Protein AF-A0A538FEA2-F1 (afdb_monomer_lite)

Radius of gyration: 13.58 Å; chains: 1; bounding box: 37×23×34 Å

Sequence (120 aa):
MRNVMACPDAGVGLEEPFDCRPDAEAVSTAILARSAELNCQLPSRINFAFGGCPACRAHARINDGGFESRMVDGRAGYRLWAGGSLGTVPVLAIELADFLPRAGAVAAAEALVEVFVTHG

Structure (mmCIF, N/CA/C/O backbone):
data_AF-A0A538FEA2-F1
#
_entry.id   AF-A0A538FEA2-F1
#
loop_
_atom_site.group_PDB
_atom_site.id
_atom_site.type_symbol
_atom_site.label_atom_id
_atom_site.label_alt_id
_atom_site.label_comp_id
_atom_site.label_asym_id
_atom_site.label_entity_id
_atom_site.label_seq_id
_atom_site.pdbx_PDB_ins_code
_atom_site.Cartn_x
_atom_site.Cartn_y
_atom_site.Cartn_z
_atom_site.occupancy
_atom_site.B_iso_or_equiv
_atom_site.auth_seq_id
_atom_site.auth_comp_id
_atom_site.auth_asym_id
_atom_site.auth_atom_id
_atom_site.pdbx_PDB_model_num
ATOM 1 N N . MET A 1 1 ? 12.076 3.612 -6.407 1.00 71.19 1 MET A N 1
ATOM 2 C CA . MET A 1 1 ? 10.727 3.539 -5.777 1.00 71.19 1 MET A CA 1
ATOM 3 C C . MET A 1 1 ? 10.230 4.928 -5.396 1.00 71.19 1 MET A C 1
ATOM 5 O O . MET A 1 1 ? 11.041 5.849 -5.378 1.00 71.19 1 MET A O 1
ATOM 9 N N . ARG A 1 2 ? 8.926 5.106 -5.142 1.00 82.31 2 ARG A N 1
ATOM 10 C CA . ARG A 1 2 ? 8.335 6.383 -4.696 1.00 82.31 2 ARG A CA 1
ATOM 11 C C . ARG A 1 2 ? 7.775 6.299 -3.278 1.00 82.31 2 ARG A C 1
ATOM 13 O O . ARG A 1 2 ? 7.790 5.238 -2.665 1.00 82.31 2 ARG A O 1
ATOM 20 N N . ASN A 1 3 ? 7.330 7.447 -2.767 1.00 88.12 3 ASN A N 1
ATOM 21 C CA . ASN A 1 3 ? 6.692 7.552 -1.461 1.00 88.12 3 ASN A CA 1
ATOM 22 C C . ASN A 1 3 ? 5.485 6.606 -1.353 1.00 88.12 3 ASN A C 1
ATOM 24 O O . ASN A 1 3 ? 4.714 6.476 -2.306 1.00 88.12 3 ASN A O 1
ATOM 28 N N . VAL A 1 4 ? 5.303 6.006 -0.178 1.00 94.44 4 VAL A N 1
ATOM 29 C CA . VAL A 1 4 ? 4.083 5.274 0.168 1.00 94.44 4 VAL A CA 1
ATOM 30 C C . VAL A 1 4 ? 3.064 6.297 0.658 1.00 94.44 4 VAL A C 1
ATOM 32 O O . VAL A 1 4 ? 3.271 6.957 1.674 1.00 94.44 4 VAL A O 1
ATOM 35 N N . MET A 1 5 ? 1.983 6.484 -0.095 1.00 94.62 5 MET A N 1
ATOM 36 C CA . MET A 1 5 ? 0.945 7.447 0.263 1.00 94.62 5 MET A CA 1
ATOM 37 C C . MET A 1 5 ? -0.001 6.858 1.305 1.00 94.62 5 MET A C 1
ATOM 39 O O . MET A 1 5 ? -0.392 5.697 1.207 1.00 94.62 5 MET A O 1
ATOM 43 N N . ALA A 1 6 ? -0.421 7.687 2.254 1.00 94.56 6 ALA A N 1
ATOM 44 C CA . ALA A 1 6 ? -1.462 7.374 3.223 1.00 94.56 6 ALA A CA 1
ATOM 45 C C . ALA A 1 6 ? -2.572 8.429 3.171 1.00 94.56 6 ALA A C 1
ATOM 47 O O . ALA A 1 6 ? -2.375 9.537 2.666 1.00 94.56 6 ALA A O 1
ATOM 48 N N . CYS A 1 7 ? -3.743 8.077 3.697 1.00 93.56 7 CYS A N 1
ATOM 49 C CA . CYS A 1 7 ? -4.856 9.002 3.857 1.00 93.56 7 CYS A CA 1
ATOM 50 C C . CYS A 1 7 ? -4.441 10.203 4.729 1.00 93.56 7 CYS A C 1
ATOM 52 O O . CYS A 1 7 ? -3.909 9.984 5.818 1.00 93.56 7 CYS A O 1
ATOM 54 N N . PRO A 1 8 ? -4.699 11.452 4.295 1.00 91.19 8 PRO A N 1
ATOM 55 C CA . PRO A 1 8 ? -4.353 12.639 5.081 1.00 91.19 8 PRO A CA 1
ATOM 56 C C . PRO A 1 8 ? -5.130 12.712 6.402 1.00 91.19 8 PRO A C 1
ATOM 58 O O . PRO A 1 8 ? -4.598 13.197 7.394 1.00 91.19 8 PRO A O 1
ATOM 61 N N . ASP A 1 9 ? -6.349 12.168 6.422 1.00 90.69 9 ASP A N 1
ATOM 62 C CA . ASP A 1 9 ? -7.235 12.170 7.589 1.00 90.69 9 ASP A CA 1
ATOM 63 C C . ASP A 1 9 ? -7.108 10.895 8.433 1.00 90.69 9 ASP A C 1
ATOM 65 O O . ASP A 1 9 ? -7.964 10.622 9.271 1.00 90.69 9 ASP A O 1
ATOM 69 N N . ALA A 1 10 ? -6.097 10.057 8.193 1.00 90.44 10 ALA A N 1
ATOM 70 C CA . ALA A 1 10 ? -6.004 8.812 8.938 1.00 90.44 10 ALA A CA 1
ATOM 71 C C . ALA A 1 10 ? -5.704 9.046 10.431 1.00 90.44 10 ALA A C 1
ATOM 73 O O . ALA A 1 10 ? -4.874 9.880 10.801 1.00 90.44 10 ALA A O 1
ATOM 74 N N . GLY A 1 11 ? -6.411 8.313 11.285 1.00 90.44 11 GLY A N 1
ATOM 75 C CA . GLY A 1 11 ? -6.441 8.454 12.740 1.00 90.44 11 GLY A CA 1
ATOM 76 C C . GLY A 1 11 ? -7.335 9.578 13.276 1.00 90.44 11 GLY A C 1
ATOM 77 O O . GLY A 1 11 ? -7.440 9.720 14.496 1.00 90.44 11 GLY A O 1
ATOM 78 N N . VAL A 1 12 ? -7.943 10.394 12.410 1.00 92.06 12 VAL A N 1
ATOM 79 C CA . VAL A 1 12 ? -8.822 11.515 12.800 1.00 92.06 12 VAL A CA 1
ATOM 80 C C . VAL A 1 12 ? -10.144 11.552 12.028 1.00 92.06 12 VAL A C 1
ATOM 82 O O . VAL A 1 12 ? -11.078 12.243 12.439 1.00 92.06 12 VAL A O 1
ATOM 85 N N . GLY A 1 13 ? -10.234 10.842 10.905 1.00 88.56 13 GLY A N 1
ATOM 86 C CA . GLY A 1 13 ? -11.375 10.871 10.005 1.00 88.56 13 GLY A CA 1
ATOM 87 C C . GLY A 1 13 ? -12.557 10.091 10.567 1.00 88.56 13 GLY A C 1
ATOM 88 O O . GLY A 1 13 ? -12.443 8.921 10.905 1.00 88.56 13 GLY A O 1
ATOM 89 N N . LEU A 1 14 ? -13.739 10.705 10.595 1.00 88.56 14 LEU A N 1
ATOM 90 C CA . LEU A 1 14 ? -14.956 10.045 11.093 1.00 88.56 14 LEU A CA 1
ATOM 91 C C . LEU A 1 14 ? -15.439 8.897 10.191 1.00 88.56 14 LEU A C 1
ATOM 93 O O . LEU A 1 14 ? -16.164 8.015 10.640 1.00 88.56 14 LEU A O 1
ATOM 97 N N . GLU A 1 15 ? -15.058 8.930 8.914 1.00 89.00 15 GLU A N 1
ATOM 98 C CA . GLU A 1 15 ? -15.454 7.946 7.901 1.00 89.00 15 GLU A CA 1
ATOM 99 C C . GLU A 1 15 ? -14.371 6.890 7.641 1.00 89.00 15 GLU A C 1
ATOM 101 O O . GLU A 1 15 ? -14.511 6.058 6.736 1.00 89.00 15 GLU A O 1
ATOM 106 N N . GLU A 1 16 ? -13.264 6.930 8.390 1.00 90.06 16 GLU A N 1
ATOM 107 C CA . GLU A 1 16 ? -12.219 5.932 8.237 1.00 90.06 16 GLU A CA 1
ATOM 108 C C . GLU A 1 16 ? -12.625 4.616 8.926 1.00 90.06 16 GLU A C 1
ATOM 110 O O . GLU A 1 16 ? -13.081 4.624 10.068 1.00 90.06 16 GLU A O 1
ATOM 115 N N . PRO A 1 17 ? -12.463 3.453 8.272 1.00 92.12 17 PRO A N 1
ATOM 116 C CA . PRO A 1 17 ? -12.710 2.167 8.916 1.00 92.12 17 PRO A CA 1
ATOM 117 C C . PRO A 1 17 ? -11.731 1.898 10.066 1.00 92.12 17 PRO A C 1
ATOM 119 O O . PRO A 1 17 ? -12.099 1.281 11.062 1.00 92.12 17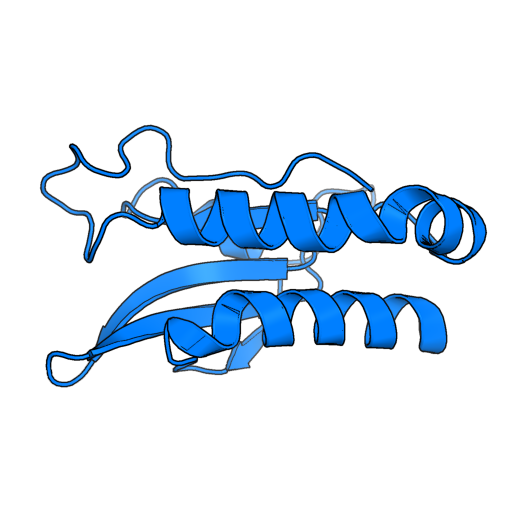 PRO A O 1
ATOM 122 N N . PHE A 1 18 ? -10.476 2.318 9.891 1.00 94.00 18 PHE A N 1
ATOM 123 C CA . PHE A 1 18 ? -9.398 2.280 10.875 1.00 94.00 18 PHE A CA 1
ATOM 124 C C . PHE A 1 18 ? -8.222 3.140 10.384 1.00 94.00 18 PHE A C 1
ATOM 126 O O . PHE A 1 18 ? -8.076 3.362 9.179 1.00 94.00 18 PHE A O 1
ATOM 133 N N . ASP A 1 19 ? -7.344 3.530 11.310 1.00 94.81 19 ASP A N 1
ATOM 134 C CA . ASP A 1 19 ? -6.113 4.262 11.002 1.00 94.81 19 ASP A CA 1
ATOM 135 C C . ASP A 1 19 ? -5.125 3.393 10.211 1.00 94.81 19 ASP A C 1
ATOM 137 O O . ASP A 1 19 ? -4.544 2.446 10.754 1.00 94.81 19 ASP A O 1
ATOM 141 N N . CYS A 1 20 ? -4.935 3.726 8.932 1.00 94.50 20 CYS A N 1
ATOM 142 C CA . CYS A 1 20 ? -4.039 3.022 8.015 1.00 94.50 20 CYS A CA 1
ATOM 143 C C . CYS A 1 20 ? -2.598 3.565 7.993 1.00 94.50 20 CYS A C 1
ATOM 145 O O . CYS A 1 20 ? -1.771 3.012 7.265 1.00 94.50 20 CYS A O 1
ATOM 147 N N . ARG A 1 21 ? -2.273 4.641 8.732 1.00 95.31 21 ARG A N 1
ATOM 148 C CA . ARG A 1 21 ? -0.909 5.219 8.743 1.00 95.31 21 ARG A CA 1
ATOM 149 C C . ARG A 1 21 ? 0.142 4.233 9.242 1.00 95.31 21 ARG A C 1
ATOM 151 O O . ARG A 1 21 ? 1.153 4.117 8.554 1.00 95.31 21 ARG A O 1
ATOM 158 N N . PRO A 1 22 ? -0.081 3.474 10.338 1.00 96.00 22 PRO A N 1
ATOM 159 C CA . PRO A 1 22 ? 0.925 2.529 10.818 1.00 96.00 22 PRO A CA 1
ATOM 160 C C . PRO A 1 22 ? 1.277 1.469 9.769 1.00 96.00 22 PRO A C 1
ATOM 162 O O . PRO A 1 22 ? 2.426 1.054 9.658 1.00 96.00 22 PRO A O 1
ATOM 165 N N . ASP A 1 23 ? 0.299 1.055 8.960 1.00 96.81 23 ASP A N 1
ATOM 166 C CA . ASP A 1 23 ? 0.509 0.055 7.914 1.00 96.81 23 ASP A CA 1
ATOM 167 C C . ASP A 1 23 ? 1.271 0.649 6.719 1.00 96.81 23 ASP A C 1
ATOM 169 O O . ASP A 1 23 ? 2.178 0.013 6.184 1.00 96.81 23 ASP A O 1
ATOM 173 N N . ALA A 1 24 ? 0.961 1.894 6.339 1.00 96.12 24 ALA A N 1
ATOM 174 C CA . ALA A 1 24 ? 1.696 2.620 5.306 1.00 96.12 24 ALA A CA 1
ATOM 175 C C . ALA A 1 24 ? 3.159 2.881 5.713 1.00 96.12 24 ALA A C 1
ATOM 177 O O . ALA A 1 24 ? 4.066 2.714 4.898 1.00 96.12 24 ALA A O 1
ATOM 178 N N . GLU A 1 25 ? 3.405 3.239 6.975 1.00 96.50 25 GLU A N 1
ATOM 179 C CA . GLU A 1 25 ? 4.750 3.408 7.538 1.00 96.50 25 GLU A CA 1
ATOM 180 C C . GLU A 1 25 ? 5.518 2.084 7.592 1.00 96.50 25 GLU A C 1
ATOM 182 O O . GLU A 1 25 ? 6.696 2.044 7.228 1.00 96.50 25 GLU A O 1
ATOM 187 N N . ALA A 1 26 ? 4.858 0.989 7.979 1.00 97.00 26 ALA A N 1
ATOM 188 C CA . ALA A 1 26 ? 5.456 -0.343 7.972 1.00 97.00 26 ALA A CA 1
ATOM 189 C C . ALA A 1 26 ? 5.862 -0.771 6.554 1.00 97.00 26 ALA A C 1
ATOM 191 O O . ALA A 1 26 ? 6.989 -1.225 6.350 1.00 97.00 26 ALA A O 1
ATOM 192 N N . VAL A 1 27 ? 4.991 -0.558 5.560 1.00 96.56 27 VAL A N 1
ATOM 193 C CA . VAL A 1 27 ? 5.306 -0.821 4.147 1.00 96.56 27 VAL A CA 1
ATOM 194 C C . VAL A 1 27 ? 6.444 0.066 3.657 1.00 96.56 27 VAL A C 1
ATOM 196 O O . VAL A 1 27 ? 7.385 -0.434 3.045 1.00 96.56 27 VAL A O 1
ATOM 199 N N . SER A 1 28 ? 6.412 1.363 3.966 1.00 95.94 28 SER A N 1
ATOM 200 C CA . SER A 1 28 ? 7.496 2.291 3.630 1.00 95.94 28 SER A CA 1
ATOM 201 C C . SER A 1 28 ? 8.832 1.822 4.211 1.00 95.94 28 SER A C 1
ATOM 203 O O . SER A 1 28 ? 9.832 1.767 3.500 1.00 95.94 28 SER A O 1
ATOM 205 N N . THR A 1 29 ? 8.840 1.394 5.474 1.00 95.56 29 THR A N 1
ATOM 206 C CA . THR A 1 29 ? 10.037 0.907 6.172 1.00 95.56 29 THR A CA 1
ATOM 207 C C . THR A 1 29 ? 10.579 -0.381 5.551 1.00 95.56 29 THR A C 1
ATOM 209 O O . THR A 1 29 ? 11.776 -0.462 5.272 1.00 95.56 29 THR A O 1
ATOM 212 N N . ALA A 1 30 ? 9.713 -1.366 5.284 1.00 94.06 30 ALA A N 1
ATOM 213 C CA . ALA A 1 30 ? 10.095 -2.627 4.643 1.00 94.06 30 ALA A CA 1
ATOM 214 C C . ALA A 1 30 ? 10.701 -2.394 3.250 1.00 94.06 30 ALA A C 1
ATOM 216 O O . ALA A 1 30 ? 11.760 -2.924 2.912 1.00 94.06 30 ALA A O 1
ATOM 217 N N . ILE A 1 31 ? 10.075 -1.516 2.468 1.00 91.12 31 ILE A N 1
ATOM 218 C CA . ILE A 1 31 ? 10.542 -1.149 1.133 1.00 91.12 31 ILE A CA 1
ATOM 219 C C . ILE A 1 31 ? 11.872 -0.380 1.195 1.00 91.12 31 ILE A C 1
ATOM 221 O O . ILE A 1 31 ? 12.791 -0.655 0.419 1.00 91.12 31 ILE A O 1
ATOM 225 N N . LEU A 1 32 ? 12.006 0.577 2.117 1.00 91.88 32 LEU A N 1
ATOM 226 C CA . LEU A 1 32 ? 13.231 1.360 2.295 1.00 91.88 32 LEU A CA 1
ATOM 227 C C . LEU A 1 32 ? 14.422 0.477 2.671 1.00 91.88 32 LEU A C 1
ATOM 229 O O . LEU A 1 32 ? 15.513 0.684 2.132 1.00 91.88 32 LEU A O 1
ATOM 233 N N . ALA A 1 33 ? 14.211 -0.534 3.516 1.00 92.25 33 ALA A N 1
ATOM 234 C CA . ALA A 1 33 ? 15.246 -1.491 3.904 1.00 92.25 33 ALA A CA 1
ATOM 235 C C . ALA A 1 33 ? 15.845 -2.246 2.702 1.00 92.25 33 ALA A C 1
ATOM 237 O O . ALA A 1 33 ? 17.022 -2.597 2.720 1.00 92.25 33 ALA A O 1
ATOM 238 N N . ARG A 1 34 ? 15.062 -2.435 1.633 1.00 91.19 34 ARG A N 1
ATOM 239 C CA . ARG A 1 34 ? 15.476 -3.108 0.391 1.00 91.19 34 ARG A CA 1
ATOM 240 C C . ARG A 1 34 ? 15.780 -2.143 -0.759 1.00 91.19 34 ARG A C 1
ATOM 242 O O . ARG A 1 34 ? 16.033 -2.563 -1.885 1.00 91.19 34 ARG A O 1
ATOM 249 N N . SER A 1 35 ? 15.779 -0.835 -0.504 1.00 86.75 35 SER A N 1
ATOM 250 C CA . SER A 1 35 ? 15.839 0.175 -1.568 1.00 86.75 35 SER A CA 1
ATOM 251 C C . SER A 1 35 ? 17.119 0.148 -2.403 1.00 86.75 35 SER A C 1
ATOM 253 O O . SER A 1 35 ? 17.050 0.381 -3.609 1.00 86.75 35 SER A O 1
ATOM 255 N N . ALA A 1 36 ? 18.267 -0.174 -1.801 1.00 87.62 36 ALA A N 1
ATOM 256 C CA . ALA A 1 36 ? 19.539 -0.281 -2.517 1.00 87.62 36 ALA A CA 1
ATOM 257 C C . ALA A 1 36 ? 19.522 -1.392 -3.583 1.00 87.62 36 ALA A C 1
ATOM 259 O O . ALA A 1 36 ? 20.083 -1.214 -4.661 1.00 87.62 36 ALA A O 1
ATOM 260 N N . GLU A 1 37 ? 18.849 -2.506 -3.296 1.00 88.50 37 GLU A N 1
ATOM 261 C CA . GLU A 1 37 ? 18.673 -3.623 -4.224 1.00 88.50 37 GLU A CA 1
ATOM 262 C C . GLU A 1 37 ? 17.611 -3.290 -5.282 1.00 88.50 37 GLU A C 1
ATOM 264 O O . GLU A 1 37 ? 17.875 -3.323 -6.486 1.00 88.50 37 GLU A O 1
ATOM 269 N N . LEU A 1 38 ? 16.419 -2.895 -4.829 1.00 88.50 38 LEU A N 1
ATOM 270 C CA . LEU A 1 38 ? 15.251 -2.704 -5.687 1.00 88.50 38 LEU A CA 1
ATOM 271 C C . LEU A 1 38 ? 15.432 -1.570 -6.702 1.00 88.50 38 LEU A C 1
ATOM 273 O O . LEU A 1 38 ? 14.910 -1.649 -7.812 1.00 88.50 38 LEU A O 1
ATOM 277 N N . ASN A 1 39 ? 16.198 -0.526 -6.375 1.00 85.12 39 ASN A N 1
ATOM 278 C CA . ASN A 1 39 ? 16.456 0.573 -7.311 1.00 85.12 39 ASN A CA 1
ATOM 279 C C . ASN A 1 39 ? 17.239 0.142 -8.564 1.00 85.12 39 ASN A C 1
ATOM 281 O O . ASN A 1 39 ? 17.144 0.827 -9.579 1.00 85.12 39 ASN A O 1
ATOM 285 N N . CYS A 1 40 ? 17.987 -0.964 -8.506 1.00 86.06 40 CYS A N 1
ATOM 286 C CA . CYS A 1 40 ? 18.723 -1.506 -9.650 1.00 86.06 40 CYS A CA 1
ATOM 287 C C . CYS A 1 40 ? 17.924 -2.557 -10.436 1.00 86.06 40 CYS A C 1
ATOM 289 O O . CYS A 1 40 ? 18.266 -2.837 -11.581 1.00 86.06 40 CYS A O 1
ATOM 291 N N . GLN A 1 41 ? 16.904 -3.159 -9.819 1.00 90.25 41 GLN A N 1
ATOM 292 C CA . GLN A 1 41 ? 16.159 -4.293 -10.378 1.00 90.25 41 GLN A CA 1
ATOM 293 C C . GLN A 1 41 ? 14.790 -3.903 -10.944 1.00 90.25 41 GLN A C 1
ATOM 295 O O . GLN A 1 41 ? 14.289 -4.570 -11.843 1.00 90.25 41 GLN A O 1
ATOM 300 N N . LEU A 1 42 ? 14.166 -2.844 -10.423 1.00 89.56 42 LEU A N 1
ATOM 301 C CA . LEU A 1 42 ? 12.826 -2.446 -10.840 1.00 89.56 42 LEU A CA 1
ATOM 302 C C . LEU A 1 42 ? 12.798 -1.980 -12.310 1.00 89.56 42 LEU A C 1
ATOM 304 O O . LEU A 1 42 ? 13.522 -1.039 -12.650 1.00 89.56 42 LEU A O 1
ATOM 308 N N . PRO A 1 43 ? 11.905 -2.534 -13.157 1.00 87.81 43 PRO A N 1
ATOM 309 C CA . PRO A 1 43 ? 11.760 -2.109 -14.555 1.00 87.81 43 PRO A CA 1
ATOM 310 C C . PRO A 1 43 ? 11.319 -0.646 -14.693 1.00 87.81 43 PRO A C 1
ATOM 312 O O . PRO A 1 43 ? 11.685 0.055 -15.638 1.00 87.81 43 PRO A O 1
ATOM 315 N N . SER A 1 44 ? 10.523 -0.159 -13.734 1.00 88.88 44 SER A N 1
ATOM 316 C CA . SER A 1 44 ? 10.080 1.234 -13.661 1.00 88.88 44 SER A CA 1
ATOM 317 C C . SER A 1 44 ? 9.793 1.682 -12.224 1.00 88.88 44 SER A C 1
ATOM 319 O O . SER A 1 44 ? 10.043 0.977 -11.247 1.00 88.88 44 SER A O 1
ATOM 321 N N . ARG A 1 45 ? 9.259 2.898 -12.074 1.00 88.00 45 ARG A N 1
ATOM 322 C CA . ARG A 1 45 ? 8.768 3.390 -10.781 1.00 88.00 45 ARG A CA 1
ATOM 323 C C . A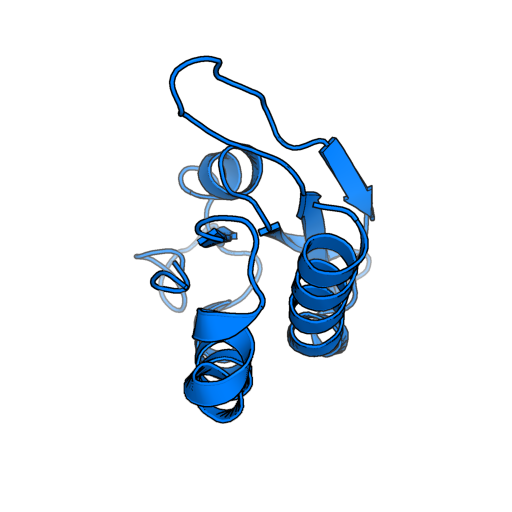RG A 1 45 ? 7.589 2.538 -10.297 1.00 88.00 45 ARG A C 1
ATOM 325 O O . ARG A 1 45 ? 6.753 2.150 -11.097 1.00 88.00 45 ARG A O 1
ATOM 332 N N . ILE A 1 46 ? 7.501 2.360 -8.982 1.00 91.19 46 ILE A N 1
ATOM 333 C CA . ILE A 1 46 ? 6.370 1.731 -8.294 1.00 91.19 46 ILE A CA 1
ATOM 334 C C . ILE A 1 46 ? 5.846 2.687 -7.216 1.00 91.19 46 ILE A C 1
ATOM 336 O O . ILE A 1 46 ? 6.641 3.309 -6.496 1.00 91.19 46 ILE A O 1
ATOM 340 N N . ASN A 1 47 ? 4.525 2.840 -7.150 1.00 92.75 47 ASN A N 1
ATOM 341 C CA . ASN A 1 47 ? 3.799 3.716 -6.237 1.00 92.75 47 ASN A CA 1
ATOM 342 C C . ASN A 1 47 ? 2.802 2.903 -5.405 1.00 92.75 47 ASN A C 1
ATOM 344 O O . ASN A 1 47 ? 2.055 2.090 -5.949 1.00 92.75 47 ASN A O 1
ATOM 348 N N . PHE A 1 48 ? 2.734 3.192 -4.106 1.00 96.00 48 PHE A N 1
ATOM 349 C CA . PHE 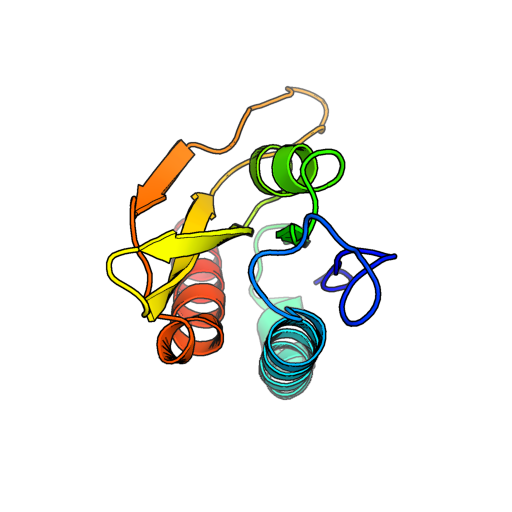A 1 48 ? 1.768 2.582 -3.197 1.00 96.00 48 PHE A CA 1
ATOM 350 C C . PHE A 1 48 ? 0.836 3.628 -2.595 1.00 96.00 48 PHE A C 1
ATOM 352 O O . PHE A 1 48 ? 1.265 4.747 -2.300 1.00 96.00 48 PHE A O 1
ATOM 359 N N . ALA A 1 49 ? -0.430 3.263 -2.389 1.00 96.38 49 ALA A N 1
ATOM 360 C CA . ALA A 1 49 ? -1.424 4.148 -1.789 1.00 96.38 49 ALA A CA 1
ATOM 361 C C . ALA A 1 49 ? -2.348 3.419 -0.811 1.00 96.38 49 ALA A C 1
ATOM 363 O O . ALA A 1 49 ? -3.033 2.470 -1.187 1.00 96.38 49 ALA A O 1
ATOM 364 N N . PHE A 1 50 ? -2.416 3.926 0.418 1.00 96.62 50 PHE A N 1
ATOM 365 C CA . PHE A 1 50 ? -3.335 3.499 1.465 1.00 96.62 50 PHE A CA 1
ATOM 366 C C . PHE A 1 50 ? -4.498 4.485 1.567 1.00 96.62 50 PHE A C 1
ATOM 368 O O . PHE A 1 50 ? -4.337 5.627 2.003 1.00 96.62 50 PHE A O 1
ATOM 375 N N . GLY A 1 51 ? -5.678 4.040 1.143 1.00 94.69 51 GLY A N 1
ATOM 376 C CA . GLY A 1 51 ? -6.918 4.798 1.225 1.00 94.69 51 GLY A CA 1
ATOM 377 C C . GLY A 1 51 ? -7.649 4.508 2.532 1.00 94.69 51 GLY A C 1
ATOM 378 O O . GLY A 1 51 ? -8.028 3.368 2.767 1.00 94.69 51 GLY A O 1
ATOM 379 N N . GLY A 1 52 ? -7.860 5.538 3.351 1.00 90.56 52 GLY A N 1
ATOM 380 C CA . GLY A 1 52 ? -8.555 5.498 4.642 1.00 90.56 52 GLY A CA 1
ATOM 381 C C . GLY A 1 52 ? -9.990 6.036 4.585 1.00 90.56 52 GLY A C 1
ATOM 382 O O . GLY A 1 52 ? -10.893 5.441 5.160 1.00 90.56 52 GLY A O 1
ATOM 383 N N . CYS A 1 53 ? -10.227 7.113 3.834 1.00 88.50 53 CYS A N 1
ATOM 384 C CA . CYS A 1 53 ? -11.512 7.811 3.726 1.00 88.50 53 CYS A CA 1
ATOM 385 C C . CYS A 1 53 ? -12.122 7.689 2.314 1.00 88.50 53 CYS A C 1
ATOM 387 O O . CYS A 1 53 ? -11.387 7.438 1.353 1.00 88.50 53 CYS A O 1
ATOM 389 N N . PRO A 1 54 ? -13.442 7.899 2.138 1.00 85.44 54 PRO A N 1
ATOM 390 C CA . PRO A 1 54 ? -14.111 7.761 0.839 1.00 85.44 54 PRO A CA 1
ATOM 391 C C . PRO A 1 54 ? -13.434 8.531 -0.305 1.00 85.44 54 PRO A C 1
ATOM 393 O O . PRO A 1 54 ? -13.334 8.016 -1.418 1.00 85.44 54 PRO A O 1
ATOM 396 N N . ALA A 1 55 ? -12.900 9.723 -0.021 1.00 85.12 55 ALA A N 1
ATOM 397 C CA . ALA A 1 55 ? -12.218 10.557 -1.007 1.00 85.12 55 ALA A CA 1
ATOM 398 C C . ALA A 1 55 ? -10.880 9.965 -1.485 1.00 85.12 55 ALA A C 1
ATOM 400 O O . ALA A 1 55 ? -10.567 10.023 -2.672 1.00 85.12 55 ALA A O 1
ATOM 401 N N . CYS A 1 56 ? -10.086 9.365 -0.591 1.00 86.06 56 CYS A N 1
ATOM 402 C CA . CYS A 1 56 ? -8.757 8.861 -0.944 1.00 86.06 56 CYS A CA 1
ATOM 403 C C . CYS A 1 56 ? -8.749 7.392 -1.391 1.00 86.06 56 CYS A C 1
ATOM 405 O O . CYS A 1 56 ? -7.773 6.957 -1.999 1.00 86.06 56 CYS A O 1
ATOM 407 N N . ARG A 1 57 ? -9.830 6.624 -1.180 1.00 84.75 57 ARG A N 1
ATOM 408 C CA . ARG A 1 57 ? -9.943 5.241 -1.694 1.00 84.75 57 ARG A CA 1
ATOM 409 C C . ARG A 1 57 ? -9.806 5.162 -3.214 1.00 84.75 57 ARG A C 1
ATOM 411 O O . ARG A 1 57 ? -9.244 4.199 -3.726 1.00 84.75 57 ARG A O 1
ATOM 418 N N . ALA A 1 58 ? -10.225 6.200 -3.940 1.00 86.12 58 ALA A N 1
ATOM 419 C CA . ALA A 1 58 ? -10.011 6.295 -5.383 1.00 86.12 58 ALA A CA 1
ATOM 420 C C . ALA A 1 58 ? -8.517 6.291 -5.765 1.00 86.12 58 ALA A C 1
ATOM 422 O O . ALA A 1 58 ? -8.158 5.771 -6.821 1.00 86.12 58 ALA A O 1
ATOM 423 N N . HIS A 1 59 ? -7.632 6.789 -4.891 1.00 89.81 59 HIS A N 1
ATOM 424 C CA . HIS A 1 59 ? -6.191 6.771 -5.135 1.00 89.81 59 HIS A CA 1
ATOM 425 C C . HIS A 1 59 ? -5.617 5.350 -5.140 1.00 89.81 59 HIS A C 1
ATOM 427 O O . HIS A 1 59 ? -4.649 5.094 -5.851 1.00 89.81 59 HIS A O 1
ATOM 433 N N . ALA A 1 60 ? -6.229 4.395 -4.433 1.00 89.75 60 ALA A N 1
ATOM 434 C CA . ALA A 1 60 ? -5.809 2.996 -4.504 1.00 89.75 60 ALA A CA 1
ATOM 435 C C . ALA A 1 60 ? -5.930 2.431 -5.935 1.00 89.75 60 ALA A C 1
ATOM 437 O O . ALA A 1 60 ? -5.148 1.575 -6.329 1.00 89.75 60 ALA A O 1
ATOM 438 N N . ARG A 1 61 ? -6.854 2.954 -6.754 1.00 92.56 61 ARG A N 1
ATOM 439 C CA . ARG A 1 61 ? -7.116 2.446 -8.111 1.00 92.56 61 ARG A CA 1
ATOM 440 C C . ARG A 1 61 ? -6.228 3.040 -9.203 1.00 92.56 61 ARG A C 1
ATOM 442 O O . ARG A 1 61 ? -6.323 2.617 -10.348 1.00 92.56 61 ARG A O 1
ATOM 449 N N . ILE A 1 62 ? -5.402 4.030 -8.884 1.00 93.81 62 ILE A N 1
ATOM 450 C CA . ILE A 1 62 ? -4.551 4.736 -9.863 1.00 93.81 62 ILE A CA 1
ATOM 451 C C . ILE A 1 62 ? -3.052 4.534 -9.604 1.00 93.81 62 ILE A C 1
ATOM 453 O O . ILE A 1 62 ? -2.230 5.124 -10.302 1.00 93.81 62 ILE A O 1
ATOM 457 N N . ASN A 1 63 ? -2.706 3.745 -8.584 1.00 94.56 63 ASN A N 1
ATOM 458 C CA . ASN A 1 63 ? -1.333 3.432 -8.198 1.00 94.56 63 ASN A CA 1
ATOM 459 C C . ASN A 1 63 ? -1.003 1.964 -8.489 1.00 94.56 63 ASN A C 1
ATOM 461 O O . ASN A 1 63 ? -1.900 1.129 -8.625 1.00 94.56 63 ASN A O 1
ATOM 465 N N . ASP A 1 64 ? 0.295 1.662 -8.547 1.00 94.75 64 ASP A N 1
ATOM 466 C CA . ASP A 1 64 ? 0.804 0.328 -8.865 1.00 94.75 64 ASP A CA 1
ATOM 467 C C . ASP A 1 64 ? 0.377 -0.711 -7.817 1.00 94.75 64 ASP A C 1
ATOM 469 O O . ASP A 1 64 ? 0.064 -1.840 -8.185 1.00 94.75 64 ASP A O 1
ATOM 473 N N . GLY A 1 65 ? 0.305 -0.319 -6.537 1.00 96.25 65 GLY A N 1
ATOM 474 C CA . GLY A 1 65 ? -0.292 -1.103 -5.454 1.00 96.25 65 GLY A CA 1
ATOM 475 C C . GLY A 1 65 ? -1.221 -0.261 -4.575 1.00 96.25 65 GLY A C 1
ATOM 476 O O . GLY A 1 65 ? -0.801 0.702 -3.929 1.00 96.25 65 GLY A O 1
ATOM 477 N N . GLY A 1 66 ? -2.499 -0.621 -4.535 1.00 96.62 66 GLY A N 1
ATOM 478 C CA . GLY A 1 66 ? -3.534 0.110 -3.813 1.00 96.62 66 GLY A CA 1
ATOM 479 C C . GLY A 1 66 ? -4.135 -0.684 -2.663 1.00 96.62 66 GLY A C 1
ATOM 480 O O . GLY A 1 66 ? -4.604 -1.802 -2.852 1.00 96.62 66 GLY A O 1
ATOM 481 N N . PHE A 1 67 ? -4.195 -0.068 -1.488 1.00 97.31 67 PHE A N 1
ATOM 482 C CA . PHE A 1 67 ? -4.770 -0.628 -0.271 1.00 97.31 67 PHE A CA 1
ATOM 483 C C . PHE A 1 67 ? -5.987 0.202 0.136 1.00 97.31 67 PHE A C 1
ATOM 485 O O . PHE A 1 67 ? -5.863 1.271 0.729 1.00 97.31 67 PHE A O 1
ATOM 492 N N . GLU A 1 68 ? -7.183 -0.271 -0.196 1.00 96.06 68 GLU A N 1
ATOM 493 C CA . GLU A 1 68 ? -8.441 0.383 0.172 1.00 96.06 68 GLU A CA 1
ATOM 494 C C . GLU A 1 68 ? -8.925 -0.159 1.522 1.00 96.06 68 GLU A C 1
ATOM 496 O O . GLU A 1 68 ? -9.346 -1.313 1.601 1.00 96.06 68 GLU A O 1
ATOM 501 N N . SER A 1 69 ? -8.846 0.638 2.592 1.00 95.19 69 SER A N 1
ATOM 502 C CA . SER A 1 69 ? -9.210 0.190 3.940 1.00 95.19 69 SER A CA 1
ATOM 503 C C . SER A 1 69 ? -10.688 -0.182 4.036 1.00 95.19 69 SER A C 1
ATOM 505 O O . SER A 1 69 ? -11.568 0.473 3.464 1.00 95.19 69 SER A O 1
ATOM 507 N N . ARG A 1 70 ? -10.972 -1.256 4.777 1.00 93.62 70 ARG A N 1
ATOM 508 C CA . ARG A 1 70 ? -12.335 -1.729 5.027 1.00 93.62 70 ARG A CA 1
ATOM 509 C C . ARG A 1 70 ? -12.434 -2.607 6.267 1.00 93.62 70 ARG A C 1
ATOM 511 O O . ARG A 1 70 ? -11.461 -3.229 6.691 1.00 93.62 70 ARG A O 1
ATOM 518 N N . MET A 1 71 ? -13.648 -2.681 6.802 1.00 95.06 71 MET A N 1
ATOM 519 C CA . MET A 1 71 ? -14.027 -3.610 7.862 1.00 95.06 71 MET A CA 1
ATOM 520 C C . MET A 1 71 ? -14.958 -4.670 7.276 1.00 95.06 71 MET A C 1
ATOM 522 O O . MET A 1 71 ? -15.972 -4.325 6.674 1.00 95.06 71 MET A O 1
ATOM 526 N N . VAL A 1 72 ? -14.618 -5.945 7.456 1.00 95.75 72 VAL A N 1
ATOM 527 C CA . VAL A 1 72 ? -15.457 -7.089 7.060 1.00 95.75 72 VAL A CA 1
ATOM 528 C C . VAL A 1 72 ? -15.607 -7.988 8.278 1.00 95.75 72 VAL A C 1
ATOM 530 O O . VAL A 1 72 ? -14.603 -8.386 8.863 1.00 95.75 72 VAL A O 1
ATOM 533 N N . ASP A 1 73 ? -16.843 -8.248 8.705 1.00 94.69 73 ASP A N 1
ATOM 534 C CA . ASP A 1 73 ? -17.158 -9.079 9.880 1.00 94.69 73 ASP A CA 1
ATOM 535 C C . ASP A 1 73 ? -16.370 -8.684 11.147 1.00 94.69 73 ASP A C 1
ATOM 537 O O . ASP A 1 73 ? -15.836 -9.521 11.873 1.00 94.69 73 ASP A O 1
ATOM 541 N N . GLY A 1 74 ? -16.229 -7.373 11.385 1.00 94.69 74 GLY A N 1
ATOM 542 C CA . GLY A 1 74 ? -15.481 -6.826 12.525 1.00 94.69 74 GLY A CA 1
ATOM 543 C C . GLY A 1 74 ? -13.954 -6.912 12.400 1.00 94.69 74 GLY A C 1
ATOM 544 O O . GLY A 1 74 ? -13.245 -6.554 13.339 1.00 94.69 74 GLY A O 1
ATOM 545 N N . ARG A 1 75 ? -13.423 -7.351 11.253 1.00 96.56 75 ARG A N 1
ATOM 546 C CA . ARG A 1 75 ? -11.983 -7.483 11.000 1.00 96.56 75 ARG A CA 1
ATOM 547 C C . ARG A 1 75 ? -11.483 -6.374 10.083 1.00 96.56 75 ARG A C 1
ATOM 549 O O . ARG A 1 75 ? -12.020 -6.165 8.995 1.00 96.56 75 ARG A O 1
ATOM 556 N N . ALA A 1 76 ? -10.404 -5.722 10.506 1.00 96.81 76 ALA A N 1
ATOM 557 C CA . ALA A 1 76 ? -9.697 -4.737 9.699 1.00 96.81 76 ALA A CA 1
ATOM 558 C C . ALA A 1 76 ? -8.905 -5.407 8.571 1.00 96.81 76 ALA A C 1
ATOM 560 O O . ALA A 1 76 ? -8.201 -6.405 8.775 1.00 96.81 76 ALA A O 1
ATOM 561 N N . GLY A 1 77 ? -8.994 -4.824 7.384 1.00 96.81 77 GLY A N 1
ATOM 562 C CA . GLY A 1 77 ? -8.247 -5.264 6.221 1.00 96.81 77 GLY A CA 1
ATOM 563 C C . GLY A 1 77 ? -8.340 -4.278 5.070 1.00 96.81 77 GLY A C 1
ATOM 564 O O . GLY A 1 77 ? -8.769 -3.135 5.229 1.00 96.81 77 GLY A O 1
ATOM 565 N N . TYR A 1 78 ? -7.942 -4.747 3.898 1.00 97.00 78 TYR A N 1
ATOM 566 C CA . TYR A 1 78 ? -7.895 -3.955 2.682 1.00 97.00 78 TYR A CA 1
ATOM 567 C C . TYR A 1 78 ? -8.563 -4.687 1.530 1.00 97.00 78 TYR A C 1
ATOM 569 O O . TYR A 1 78 ? -8.508 -5.911 1.462 1.00 97.00 78 TYR A O 1
ATOM 577 N N . ARG A 1 79 ? -9.152 -3.938 0.605 1.00 97.12 79 ARG A N 1
ATOM 578 C CA . ARG A 1 79 ? -9.300 -4.396 -0.775 1.00 97.12 79 ARG A CA 1
ATOM 579 C C . ARG A 1 79 ? -8.025 -4.043 -1.518 1.00 97.12 79 ARG A C 1
ATOM 581 O O . ARG A 1 79 ? -7.567 -2.900 -1.444 1.00 97.12 79 ARG A O 1
ATOM 588 N N . LEU A 1 80 ? -7.421 -5.051 -2.137 1.00 97.75 80 LEU A N 1
ATOM 589 C CA . LEU A 1 80 ? -6.105 -4.946 -2.751 1.00 97.75 80 LEU A CA 1
ATOM 590 C C . LEU A 1 80 ? -6.248 -4.720 -4.253 1.00 97.75 80 LEU A C 1
ATOM 592 O O . LEU A 1 80 ? -6.926 -5.479 -4.946 1.00 97.75 80 LEU A O 1
ATOM 596 N N . TRP A 1 81 ? -5.554 -3.703 -4.742 1.00 97.44 81 TRP A N 1
ATOM 597 C CA . TRP A 1 81 ? -5.531 -3.286 -6.136 1.00 97.44 81 TRP A CA 1
ATOM 598 C C . TRP A 1 81 ? -4.099 -3.312 -6.669 1.00 97.44 81 TRP A C 1
ATOM 600 O O . TRP A 1 81 ? -3.169 -3.022 -5.914 1.00 97.44 81 TRP A O 1
ATOM 610 N N . ALA A 1 82 ? -3.912 -3.605 -7.957 1.00 96.38 82 ALA A N 1
ATOM 611 C CA . ALA A 1 82 ? -2.600 -3.504 -8.592 1.00 96.38 82 ALA A CA 1
ATOM 612 C C . ALA A 1 82 ? -2.634 -3.066 -10.060 1.00 96.38 82 ALA A C 1
ATOM 614 O O . ALA A 1 82 ? -3.621 -3.274 -10.765 1.00 96.38 82 ALA A O 1
ATOM 615 N N . GLY A 1 83 ? -1.526 -2.488 -10.526 1.00 93.19 83 GLY A N 1
ATOM 616 C CA . GLY A 1 83 ? -1.304 -2.143 -11.935 1.00 93.19 83 GLY A CA 1
ATOM 617 C C . GLY A 1 83 ? -1.958 -0.838 -12.400 1.00 93.19 83 GLY A C 1
ATOM 618 O O . GLY A 1 83 ? -2.112 -0.627 -13.602 1.00 93.19 83 GLY A O 1
ATOM 619 N N . GLY A 1 84 ? -2.365 0.038 -11.477 1.00 93.69 84 GLY A N 1
ATOM 620 C CA . GLY A 1 84 ? -2.893 1.357 -11.821 1.00 93.69 84 GLY A CA 1
ATOM 621 C C . GLY A 1 84 ? -1.784 2.336 -12.205 1.00 93.69 84 GLY A C 1
ATOM 622 O O . GLY A 1 84 ? -0.736 2.383 -11.566 1.00 93.69 84 GLY A O 1
ATOM 623 N N . SER A 1 85 ? -2.020 3.156 -13.228 1.00 91.06 85 SER A N 1
ATOM 624 C CA . SER A 1 85 ? -1.078 4.189 -13.662 1.00 91.06 85 SER A CA 1
ATOM 625 C C . SER A 1 85 ? -1.793 5.338 -14.366 1.00 91.06 85 SER A C 1
ATOM 627 O O . SER A 1 85 ? -2.666 5.128 -15.203 1.00 91.06 85 SER A O 1
ATOM 629 N N . LEU A 1 86 ? -1.374 6.571 -14.078 1.00 89.88 86 LEU A N 1
ATOM 630 C CA . LEU A 1 86 ? -1.777 7.784 -14.808 1.00 89.88 86 LEU A CA 1
ATOM 631 C C . LEU A 1 86 ? -0.666 8.267 -15.754 1.00 89.88 86 LEU A C 1
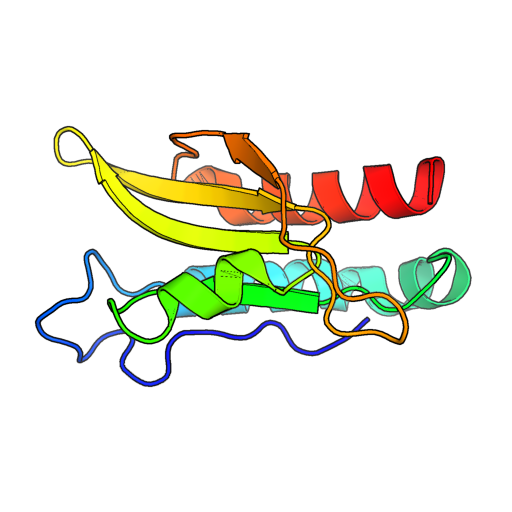ATOM 633 O O . LEU A 1 86 ? -0.415 9.464 -15.884 1.00 89.88 86 LEU A O 1
ATOM 637 N N . GLY A 1 87 ? 0.077 7.327 -16.343 1.00 85.75 87 GLY A N 1
ATOM 638 C CA . GLY A 1 87 ? 1.091 7.617 -17.356 1.00 85.75 87 GLY A CA 1
ATOM 639 C C . GLY A 1 87 ? 0.491 8.046 -18.699 1.00 85.75 87 GLY A C 1
ATOM 640 O O . GLY A 1 87 ? -0.671 8.430 -18.794 1.00 85.75 87 GLY A O 1
ATOM 641 N N . THR A 1 88 ? 1.292 7.949 -19.763 1.00 86.50 88 THR A N 1
ATOM 642 C CA . THR A 1 88 ? 0.873 8.302 -21.133 1.00 86.50 88 THR A CA 1
ATOM 643 C C . THR A 1 88 ? -0.368 7.532 -21.587 1.00 86.50 88 THR A C 1
ATOM 645 O O . THR A 1 88 ? -1.216 8.087 -22.278 1.00 86.50 88 THR A O 1
ATOM 648 N N . VAL A 1 89 ? -0.481 6.267 -21.176 1.00 89.62 89 VAL A N 1
ATOM 649 C CA . VAL A 1 89 ? -1.694 5.461 -21.329 1.00 89.62 89 VAL A CA 1
ATOM 650 C C . VAL A 1 89 ? -2.258 5.235 -19.926 1.00 89.62 89 VAL A C 1
ATOM 652 O O . VAL A 1 89 ? -1.664 4.466 -19.167 1.00 89.62 89 VAL A O 1
ATOM 655 N N . PRO A 1 90 ? -3.341 5.929 -19.538 1.00 91.12 90 PRO A N 1
ATOM 656 C CA . PRO A 1 90 ? -3.918 5.767 -18.216 1.00 91.12 90 PRO A CA 1
ATOM 657 C C . PRO A 1 90 ? -4.630 4.417 -18.112 1.00 91.12 90 PRO A C 1
ATOM 659 O O . PRO A 1 90 ? -5.439 4.059 -18.969 1.00 91.12 90 PRO A O 1
ATOM 662 N N . VAL A 1 91 ? -4.341 3.683 -17.042 1.00 94.06 91 VAL A N 1
ATOM 663 C CA . VAL A 1 91 ? -4.926 2.373 -16.745 1.00 94.06 91 VAL A CA 1
ATOM 664 C C . VAL A 1 91 ? -5.359 2.362 -15.285 1.00 94.06 91 VAL A C 1
ATOM 666 O O . VAL A 1 91 ? -4.614 2.785 -14.401 1.00 94.06 91 VAL A O 1
ATOM 669 N N . LEU A 1 92 ? -6.583 1.902 -15.028 1.00 94.75 92 LEU A N 1
ATOM 670 C CA . LEU A 1 92 ? -7.050 1.663 -13.666 1.00 94.75 92 LEU A CA 1
ATOM 671 C C . LEU A 1 92 ? -6.517 0.325 -13.165 1.00 94.75 92 LEU A C 1
ATOM 673 O O . LEU A 1 92 ? -6.466 -0.651 -13.910 1.00 94.75 92 LEU A O 1
ATOM 677 N N . ALA A 1 93 ? -6.167 0.293 -11.887 1.00 95.56 93 ALA A N 1
ATOM 678 C CA . ALA A 1 93 ? -5.736 -0.912 -11.214 1.00 95.56 93 ALA A CA 1
ATOM 679 C C . ALA A 1 93 ? -6.834 -1.980 -11.258 1.00 95.56 93 ALA A C 1
ATOM 681 O O . ALA A 1 93 ? -8.026 -1.685 -11.116 1.00 95.56 93 ALA A O 1
ATOM 682 N N . ILE A 1 94 ? -6.408 -3.228 -11.399 1.00 96.12 94 ILE A N 1
ATOM 683 C CA . ILE A 1 94 ? -7.276 -4.390 -11.260 1.00 96.12 94 ILE A CA 1
ATOM 684 C C . ILE A 1 94 ? -7.386 -4.769 -9.787 1.00 96.12 94 ILE A C 1
ATOM 686 O O . ILE A 1 94 ? -6.444 -4.594 -9.012 1.00 96.12 94 ILE A O 1
ATOM 690 N N . GLU A 1 95 ? -8.542 -5.286 -9.388 1.00 97.38 95 GLU A N 1
ATOM 691 C CA . GLU A 1 95 ? -8.690 -5.880 -8.065 1.00 97.38 95 GLU A CA 1
ATOM 692 C C . GLU A 1 95 ? -7.962 -7.224 -8.033 1.00 97.38 95 GLU A C 1
ATOM 694 O O . GLU A 1 95 ? -8.216 -8.090 -8.869 1.00 97.38 95 GLU A O 1
ATOM 699 N N . LEU A 1 96 ? -7.075 -7.398 -7.057 1.00 97.06 96 LEU A N 1
ATOM 700 C CA . LEU A 1 96 ? -6.386 -8.665 -6.818 1.00 97.06 96 LEU A CA 1
ATOM 701 C C . LEU A 1 96 ? -7.047 -9.490 -5.722 1.00 97.06 96 LEU A C 1
ATOM 703 O O . LEU A 1 96 ? -7.073 -10.716 -5.791 1.00 97.06 96 LEU A O 1
ATOM 707 N N . ALA A 1 97 ? -7.543 -8.818 -4.688 1.00 96.94 97 ALA A N 1
ATOM 708 C CA . ALA A 1 97 ? -8.217 -9.468 -3.584 1.00 96.94 97 ALA A CA 1
ATOM 709 C C . ALA A 1 97 ? -9.320 -8.562 -3.068 1.00 96.94 97 ALA A C 1
ATOM 711 O O . ALA A 1 97 ? -9.064 -7.399 -2.737 1.00 96.94 97 ALA A O 1
ATOM 712 N N . ASP A 1 98 ? -10.513 -9.135 -2.920 1.00 95.94 98 ASP A N 1
ATOM 713 C CA . ASP A 1 98 ? -11.593 -8.451 -2.234 1.00 95.94 9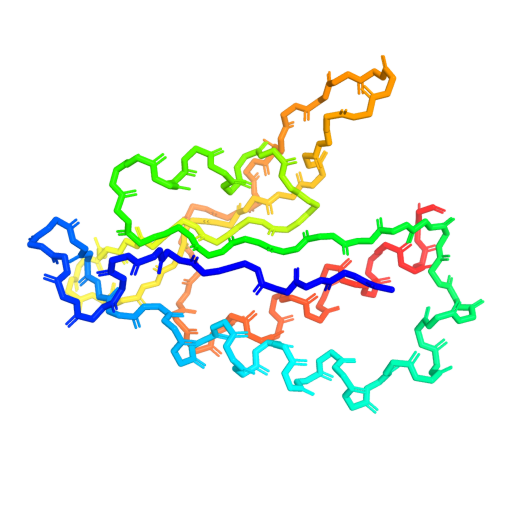8 ASP A CA 1
ATOM 714 C C . ASP A 1 98 ? -11.132 -8.164 -0.799 1.00 95.94 98 ASP A C 1
ATOM 716 O O . ASP A 1 98 ? -11.024 -7.002 -0.437 1.00 95.94 98 ASP A O 1
ATOM 720 N N . PHE A 1 99 ? -10.740 -9.173 -0.002 1.00 97.50 99 PHE A N 1
ATOM 721 C CA . PHE A 1 99 ? -10.260 -8.988 1.380 1.00 97.50 99 PHE A CA 1
ATOM 722 C C . PHE A 1 99 ? -8.821 -9.471 1.603 1.00 97.50 99 PHE A C 1
ATOM 724 O O . PHE A 1 99 ? -8.543 -10.667 1.559 1.00 97.50 99 PHE A O 1
ATOM 731 N N . LEU A 1 100 ? -7.938 -8.552 1.982 1.00 97.56 100 LEU A N 1
ATOM 732 C CA . LEU A 1 100 ? -6.624 -8.813 2.558 1.00 97.56 100 LEU A CA 1
ATOM 733 C C . LEU A 1 100 ? -6.658 -8.463 4.056 1.00 97.56 100 LEU A C 1
ATOM 735 O O . LEU A 1 100 ? -6.867 -7.294 4.390 1.00 97.56 100 LEU A O 1
ATOM 739 N N . PRO A 1 101 ? -6.435 -9.416 4.980 1.00 97.75 101 PRO A N 1
ATOM 740 C CA . PRO A 1 101 ? -6.305 -9.101 6.400 1.00 97.75 101 PRO A CA 1
ATOM 741 C C . PRO A 1 101 ? -5.212 -8.056 6.642 1.00 97.75 101 PRO A C 1
ATOM 743 O O . PRO A 1 101 ? -4.150 -8.137 6.029 1.00 97.75 101 PRO A O 1
ATOM 746 N N . ARG A 1 102 ? -5.431 -7.117 7.573 1.00 96.88 102 ARG A N 1
ATOM 747 C CA . ARG A 1 102 ? -4.497 -6.005 7.842 1.00 96.88 102 ARG A CA 1
ATOM 748 C C . ARG A 1 102 ? -3.044 -6.455 8.049 1.00 96.88 102 ARG A C 1
ATOM 750 O O . ARG A 1 102 ? -2.135 -5.854 7.492 1.00 96.88 102 ARG A O 1
ATOM 757 N N . ALA A 1 103 ? -2.836 -7.562 8.767 1.00 96.56 103 ALA A N 1
ATOM 758 C CA . ALA A 1 103 ? -1.510 -8.139 9.015 1.00 96.56 103 ALA A CA 1
ATOM 759 C C . ALA A 1 103 ? -0.748 -8.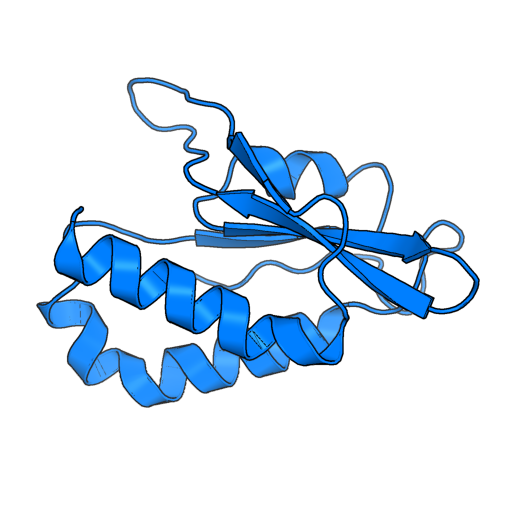549 7.735 1.00 96.56 103 ALA A C 1
ATOM 761 O O . ALA A 1 103 ? 0.468 -8.693 7.763 1.00 96.56 103 ALA A O 1
ATOM 762 N N . GLY A 1 104 ? -1.452 -8.734 6.616 1.00 97.19 104 GLY A N 1
ATOM 763 C CA . GLY A 1 104 ? -0.869 -9.073 5.322 1.00 97.19 104 GLY A CA 1
ATOM 764 C C . GLY A 1 104 ? -0.415 -7.872 4.491 1.00 97.19 104 GLY A C 1
ATOM 765 O O . GLY A 1 104 ? 0.089 -8.089 3.397 1.00 97.19 104 GLY A O 1
ATOM 766 N N . ALA A 1 105 ? -0.584 -6.627 4.957 1.00 97.25 105 ALA A N 1
ATOM 767 C CA . ALA A 1 105 ? -0.281 -5.433 4.158 1.00 97.25 105 ALA A CA 1
ATOM 768 C C . ALA A 1 105 ? 1.179 -5.384 3.672 1.00 97.25 105 ALA A C 1
ATOM 770 O O . ALA A 1 105 ? 1.422 -5.166 2.486 1.00 97.25 105 ALA A O 1
ATOM 771 N N . VAL A 1 106 ? 2.139 -5.651 4.567 1.00 97.44 106 VAL A N 1
ATOM 772 C CA . VAL A 1 106 ? 3.573 -5.669 4.228 1.00 97.44 106 VAL A CA 1
ATOM 773 C C . VAL A 1 106 ? 3.895 -6.791 3.250 1.00 97.44 106 VAL A C 1
ATOM 775 O O . VAL A 1 106 ? 4.437 -6.524 2.183 1.00 97.44 106 VAL A O 1
ATOM 778 N N . ALA A 1 107 ? 3.470 -8.017 3.560 1.00 97.56 107 ALA A N 1
ATOM 779 C CA . ALA A 1 107 ? 3.705 -9.170 2.694 1.00 97.56 107 ALA A CA 1
ATOM 780 C C . ALA A 1 107 ? 3.092 -8.985 1.294 1.00 97.56 107 ALA A C 1
ATOM 782 O O . ALA A 1 107 ? 3.696 -9.368 0.297 1.00 97.56 107 ALA A O 1
ATOM 783 N N . ALA A 1 108 ? 1.910 -8.369 1.199 1.00 97.50 108 ALA A N 1
ATOM 784 C CA . ALA A 1 108 ? 1.281 -8.064 -0.080 1.00 97.50 108 ALA A CA 1
ATOM 785 C C . ALA A 1 108 ? 2.059 -7.003 -0.869 1.00 97.50 108 ALA A C 1
ATOM 787 O O . ALA A 1 108 ? 2.250 -7.164 -2.071 1.00 97.50 108 ALA A O 1
ATOM 788 N N . ALA A 1 109 ? 2.531 -5.937 -0.213 1.00 96.44 109 ALA A N 1
ATOM 789 C CA . ALA A 1 109 ? 3.349 -4.920 -0.867 1.00 96.44 109 ALA A CA 1
ATOM 790 C C . ALA A 1 109 ? 4.668 -5.508 -1.392 1.00 96.44 109 ALA A C 1
ATOM 792 O O . ALA A 1 109 ? 5.038 -5.249 -2.535 1.00 96.44 109 ALA A O 1
ATOM 793 N N . GLU A 1 110 ? 5.343 -6.343 -0.599 1.00 95.31 110 GLU A N 1
ATOM 794 C CA . GLU A 1 110 ? 6.560 -7.043 -1.021 1.00 95.31 110 GLU A CA 1
ATOM 795 C C . GLU A 1 110 ? 6.286 -7.996 -2.187 1.00 95.31 110 GLU A C 1
ATOM 797 O O . GLU A 1 110 ? 6.999 -7.954 -3.182 1.00 95.31 110 GLU A O 1
ATOM 802 N N . ALA A 1 111 ? 5.212 -8.787 -2.128 1.00 96.25 111 ALA A N 1
ATOM 803 C CA . ALA A 1 111 ? 4.836 -9.675 -3.225 1.00 96.25 111 ALA A CA 1
ATOM 804 C C . ALA A 1 111 ? 4.563 -8.911 -4.531 1.00 96.25 111 ALA A C 1
ATOM 806 O O . ALA A 1 111 ? 4.975 -9.358 -5.599 1.00 96.25 111 ALA A O 1
ATOM 807 N N . LEU A 1 112 ? 3.912 -7.744 -4.461 1.00 95.50 112 LEU A N 1
ATOM 808 C CA . LEU A 1 112 ? 3.702 -6.880 -5.627 1.00 95.50 112 LEU A CA 1
ATOM 809 C C . LEU A 1 112 ? 5.023 -6.379 -6.218 1.00 95.50 112 LEU A C 1
ATOM 811 O O . LEU A 1 112 ? 5.179 -6.375 -7.438 1.00 95.50 112 LEU A O 1
ATOM 815 N N . VAL A 1 113 ? 5.976 -5.990 -5.365 1.00 94.62 113 VAL A N 1
ATOM 816 C CA . VAL A 1 113 ? 7.327 -5.610 -5.799 1.00 94.62 113 VAL A CA 1
ATOM 817 C C . VAL A 1 113 ? 8.014 -6.784 -6.495 1.00 94.62 113 VAL A C 1
ATOM 819 O O . VAL A 1 113 ? 8.512 -6.604 -7.599 1.00 94.62 113 VAL A O 1
ATOM 822 N N . GLU A 1 114 ? 8.013 -7.976 -5.896 1.00 94.19 114 GLU A N 1
ATOM 823 C CA . GLU A 1 114 ? 8.678 -9.160 -6.462 1.00 94.19 114 GLU A CA 1
ATOM 824 C C . GLU A 1 114 ? 8.096 -9.570 -7.815 1.00 94.19 114 GLU A C 1
ATOM 826 O O . GLU A 1 114 ? 8.835 -9.848 -8.762 1.00 94.19 114 GLU A O 1
ATOM 831 N N . VAL A 1 115 ? 6.764 -9.570 -7.935 1.00 94.31 115 VAL A N 1
ATOM 832 C CA . VAL A 1 115 ? 6.085 -9.843 -9.208 1.00 94.31 115 VAL A CA 1
ATOM 833 C C . VAL A 1 115 ? 6.500 -8.817 -10.256 1.00 94.31 115 VAL A C 1
ATOM 835 O O . VAL A 1 115 ? 6.792 -9.194 -11.389 1.00 94.31 115 VAL A O 1
ATOM 838 N N . PHE A 1 116 ? 6.574 -7.538 -9.885 1.00 93.12 116 PHE A N 1
ATOM 839 C CA . PHE A 1 116 ? 6.974 -6.486 -10.811 1.00 93.12 116 PHE A CA 1
ATOM 840 C C . PHE A 1 116 ? 8.455 -6.572 -11.202 1.00 93.12 116 PHE A C 1
ATOM 842 O O . PHE A 1 116 ? 8.785 -6.375 -12.364 1.00 93.12 116 PHE A O 1
ATOM 849 N N . VAL A 1 117 ? 9.347 -6.931 -10.279 1.00 93.31 117 VAL A N 1
ATOM 850 C CA . VAL A 1 117 ? 10.765 -7.182 -10.585 1.00 93.31 117 VAL A CA 1
ATOM 851 C C . VAL A 1 117 ? 10.928 -8.380 -11.525 1.00 93.31 117 VAL A C 1
ATOM 853 O O . VAL A 1 117 ? 11.756 -8.346 -12.431 1.00 93.31 117 VAL A O 1
ATOM 856 N N . THR A 1 118 ? 10.136 -9.435 -11.333 1.00 93.81 118 THR A N 1
ATOM 857 C CA . THR A 1 118 ? 10.281 -10.692 -12.084 1.00 93.81 118 THR A CA 1
ATOM 858 C C . THR A 1 118 ? 9.627 -10.643 -13.470 1.00 93.81 118 THR A C 1
ATOM 860 O O . THR A 1 118 ? 10.104 -11.300 -14.396 1.00 93.81 118 THR A O 1
ATOM 863 N N . HIS A 1 119 ? 8.522 -9.906 -13.620 1.00 92.25 119 HIS A N 1
ATOM 864 C CA . HIS A 1 119 ? 7.661 -9.960 -14.810 1.00 92.25 119 HIS A CA 1
ATOM 865 C C . HIS A 1 119 ? 7.356 -8.601 -15.459 1.00 92.25 119 HIS A C 1
ATOM 867 O O . HIS A 1 119 ? 6.604 -8.573 -16.437 1.00 92.25 119 HIS A O 1
ATOM 873 N N . GLY A 1 120 ? 7.851 -7.497 -14.894 1.00 81.94 120 GLY A N 1
ATOM 874 C CA . GLY A 1 120 ? 7.563 -6.135 -15.355 1.00 81.94 120 GLY A CA 1
ATOM 875 C C . GLY A 1 120 ? 8.457 -5.616 -16.471 1.00 81.94 120 GLY A C 1
ATOM 876 O O . GLY A 1 120 ? 9.413 -6.311 -16.880 1.00 81.94 120 GLY A O 1
#

Secondary structure (DSSP, 8-state):
---EE--TTTTT-TT-SS--HHHHHHHHHHHHHTHHHHHHH-SS---EEEE-SHHHHHHHTTSSEEEEEEEETTEEEEEEEE--B-SSS-BPPEEEEEEEEGGGHHHHHHHHHHHHHHH-

pLDDT: mean 92.85, std 4.34, range [71.19, 97.75]

Foldseek 3Di:
DDQAAEDPCAPNDPQFQHRCVVLSVVLRVLCVVCVVPLVVQFPDDFYHYEAGHPVRQQVCFQGQWRFDWDADPNFTFGFIWHDHHPPPDGDTTDTPHRTDGSVCSNVVSVVSSVCRSVPD